Protein AF-A0A1M2V2M2-F1 (afdb_monomer)

Sequence (72 aa):
MSSYCVIGAGVLVVPTEDEILDEYTVIHGPAAERRIWSGRGKVQEMDLRRKHAEYLREMLPKFNRLRRGDGA

Radius of gyration: 16.94 Å; Cα contacts (8 Å, |Δi|>4): 68; chains: 1; bounding box: 28×30×39 Å

Secondary structure (DSSP, 8-state):
--TT-EE-TT-----SS---PPTTEEEETTTTEEEE---TTHHHHHHHHHHHHHIIIIIHHHHS-PPP----

Structure (mmCIF, N/CA/C/O backbone):
data_AF-A0A1M2V2M2-F1
#
_entry.id   AF-A0A1M2V2M2-F1
#
loop_
_atom_site.group_PDB
_atom_site.id
_atom_site.type_symbol
_atom_site.label_atom_id
_atom_site.label_alt_id
_atom_site.label_comp_id
_atom_site.label_asym_id
_atom_site.label_entity_id
_atom_site.label_seq_id
_atom_site.pdbx_PDB_ins_code
_atom_site.Cartn_x
_atom_site.Cartn_y
_atom_site.Cartn_z
_atom_site.occupancy
_atom_site.B_iso_or_equiv
_atom_site.auth_seq_id
_atom_site.auth_comp_id
_atom_site.auth_asym_id
_atom_site.auth_atom_id
_atom_site.pdbx_PDB_model_num
ATOM 1 N N . MET A 1 1 ? -10.924 8.628 6.360 1.00 65.38 1 MET A N 1
ATOM 2 C CA . MET A 1 1 ? -9.514 8.238 6.129 1.00 65.38 1 MET A CA 1
ATOM 3 C C . MET A 1 1 ? -8.698 9.482 5.851 1.00 65.38 1 MET A C 1
ATOM 5 O O . MET A 1 1 ? -9.164 10.319 5.087 1.00 65.38 1 MET A O 1
ATOM 9 N N . SER A 1 2 ? -7.524 9.601 6.460 1.00 81.62 2 SER A N 1
ATOM 10 C CA . SER A 1 2 ? -6.533 10.627 6.120 1.00 81.62 2 SER A CA 1
ATOM 11 C C . SER A 1 2 ? -5.646 10.173 4.941 1.00 81.62 2 SER A C 1
ATOM 13 O O . SER A 1 2 ? -5.903 9.139 4.314 1.00 81.62 2 SER A O 1
ATOM 15 N N . SER A 1 3 ? -4.618 10.949 4.594 1.00 85.25 3 SER A N 1
ATOM 16 C CA . SER A 1 3 ? -3.760 10.700 3.430 1.00 85.25 3 SER A CA 1
ATOM 17 C C . SER A 1 3 ? -2.886 9.442 3.583 1.00 85.25 3 SER A C 1
ATOM 19 O O . SER A 1 3 ? -2.415 9.113 4.670 1.00 85.25 3 SER A O 1
ATOM 21 N N . TYR A 1 4 ? -2.600 8.763 2.464 1.00 87.31 4 TYR A N 1
ATOM 22 C CA . TYR A 1 4 ? -1.659 7.627 2.378 1.00 87.31 4 TYR A CA 1
ATOM 23 C C . TYR A 1 4 ? -2.002 6.402 3.248 1.00 87.31 4 TYR A C 1
ATOM 25 O O . TYR A 1 4 ? -1.127 5.587 3.538 1.00 87.31 4 TYR A O 1
ATOM 33 N N . CYS A 1 5 ? -3.266 6.242 3.643 1.00 92.19 5 CYS A N 1
ATOM 34 C CA . CYS A 1 5 ? -3.726 5.018 4.294 1.00 92.19 5 CYS A CA 1
ATOM 35 C C . CYS A 1 5 ? -3.815 3.853 3.292 1.00 92.19 5 CYS A C 1
ATOM 37 O O . CYS A 1 5 ? -4.188 4.048 2.133 1.00 92.19 5 CYS A O 1
ATOM 39 N N . VAL A 1 6 ? -3.516 2.630 3.740 1.00 90.62 6 VAL A N 1
ATOM 40 C CA . VAL A 1 6 ? -3.589 1.409 2.917 1.00 90.62 6 VAL A CA 1
ATOM 41 C C . VAL A 1 6 ? -4.397 0.335 3.638 1.00 90.62 6 VAL A C 1
ATOM 43 O O . VAL A 1 6 ? -4.103 0.011 4.786 1.00 90.62 6 VAL A O 1
ATOM 46 N N . ILE A 1 7 ? -5.365 -0.266 2.941 1.00 93.31 7 ILE A N 1
ATOM 47 C CA . ILE A 1 7 ? -6.036 -1.503 3.370 1.00 93.31 7 ILE A CA 1
ATOM 48 C C . ILE A 1 7 ? -5.490 -2.647 2.522 1.00 93.31 7 ILE A C 1
ATOM 50 O O . ILE A 1 7 ? -5.526 -2.591 1.291 1.00 93.31 7 ILE A O 1
ATOM 54 N N . GLY A 1 8 ? -4.944 -3.666 3.181 1.00 92.31 8 GLY A N 1
ATOM 55 C CA . GLY A 1 8 ? -4.420 -4.858 2.528 1.00 92.31 8 GLY A CA 1
ATOM 56 C C . GLY A 1 8 ? -5.501 -5.668 1.809 1.00 92.31 8 GLY A C 1
ATOM 57 O O . GLY A 1 8 ? -6.685 -5.615 2.140 1.00 92.31 8 GLY A O 1
ATOM 58 N N . ALA A 1 9 ? -5.083 -6.461 0.823 1.00 93.06 9 ALA A N 1
ATOM 59 C CA . ALA A 1 9 ? -5.987 -7.379 0.138 1.00 93.06 9 ALA A CA 1
ATOM 60 C C . ALA A 1 9 ? -6.550 -8.421 1.121 1.00 93.06 9 ALA A C 1
ATOM 62 O O . ALA A 1 9 ? -5.805 -8.993 1.914 1.00 93.06 9 ALA A O 1
ATOM 63 N N . GLY A 1 10 ? -7.861 -8.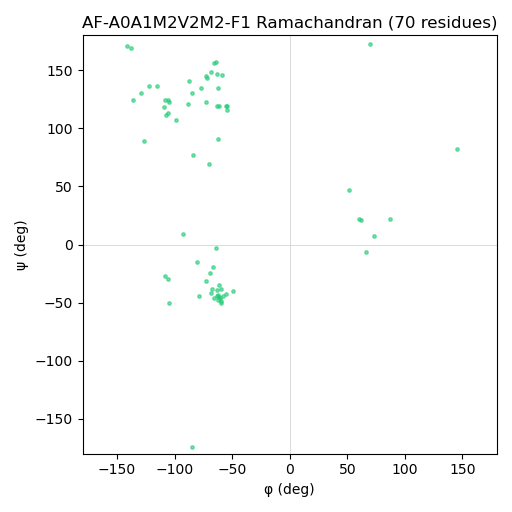667 1.054 1.00 92.44 10 GLY A N 1
ATOM 64 C CA . G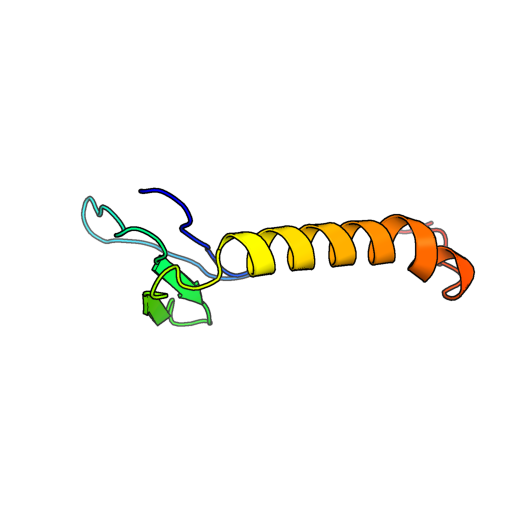LY A 1 10 ? -8.547 -9.633 1.922 1.00 92.44 10 GLY A CA 1
ATOM 65 C C . GLY A 1 10 ? -8.727 -9.186 3.378 1.00 92.44 10 GLY A C 1
ATOM 66 O O . GLY A 1 10 ? -9.167 -9.986 4.197 1.00 92.44 10 GLY A O 1
ATOM 67 N N . VAL A 1 11 ? -8.405 -7.933 3.710 1.00 96.25 11 VAL A N 1
ATOM 68 C CA . VAL A 1 11 ? -8.590 -7.383 5.058 1.00 96.25 11 VAL A CA 1
ATOM 69 C C . VAL A 1 11 ? -10.017 -6.861 5.213 1.00 96.25 11 VAL A C 1
ATOM 71 O O . VAL A 1 11 ? -10.485 -6.073 4.390 1.00 96.25 11 VAL A O 1
ATOM 74 N N . LEU A 1 12 ? -10.686 -7.263 6.294 1.00 93.69 12 LEU A N 1
ATOM 75 C CA . LEU A 1 12 ? -11.997 -6.751 6.686 1.00 93.69 12 LEU A CA 1
ATOM 76 C C . LEU A 1 12 ? -11.841 -5.819 7.894 1.00 93.69 12 LEU A C 1
ATOM 78 O O . LEU A 1 12 ? -11.488 -6.261 8.983 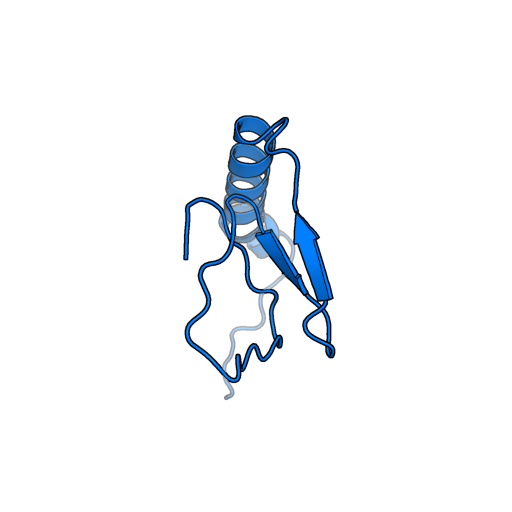1.00 93.69 12 LEU A O 1
ATOM 82 N N . VAL A 1 13 ? -12.109 -4.527 7.695 1.00 91.31 13 VAL A N 1
ATOM 83 C CA . VAL A 1 13 ? -12.066 -3.508 8.754 1.00 91.31 13 VAL A CA 1
ATOM 84 C C . VAL A 1 13 ? -13.495 -3.101 9.088 1.00 91.31 13 VAL A C 1
ATOM 86 O O . VAL A 1 13 ? -14.168 -2.494 8.259 1.00 91.31 13 VAL A O 1
ATOM 89 N N . VAL A 1 14 ? -13.960 -3.457 10.286 1.00 91.00 14 VAL A N 1
ATOM 90 C CA . VAL A 1 14 ? -15.315 -3.153 10.773 1.00 91.00 14 VAL A CA 1
ATOM 91 C C . VAL A 1 14 ? -15.186 -2.456 12.128 1.00 91.00 14 VAL A C 1
ATOM 93 O O . VAL A 1 14 ? -15.113 -3.133 13.154 1.00 91.00 14 VAL A O 1
ATOM 96 N N . PRO A 1 15 ? -15.071 -1.119 12.149 1.00 88.19 15 PRO A N 1
ATOM 97 C CA . PRO A 1 15 ? -15.030 -0.373 13.395 1.00 88.19 15 PRO A CA 1
ATOM 98 C C . PRO A 1 15 ? -16.423 -0.365 14.045 1.00 88.19 15 PRO A C 1
ATOM 100 O O . PRO A 1 15 ? -17.444 -0.329 13.358 1.00 88.19 15 PRO A O 1
ATOM 103 N N . THR A 1 16 ? -16.470 -0.441 15.375 1.00 90.19 16 THR A N 1
ATOM 104 C CA . THR A 1 16 ? -17.724 -0.409 16.152 1.00 90.19 16 THR A CA 1
ATOM 105 C C . THR A 1 16 ? -18.265 1.006 16.353 1.00 90.19 16 THR A C 1
ATOM 107 O O . THR A 1 16 ? -19.423 1.168 16.725 1.00 90.19 16 THR A O 1
ATOM 110 N N . GLU A 1 17 ? -17.431 2.015 16.109 1.00 91.62 17 GLU A N 1
ATOM 111 C CA . GLU A 1 17 ? -17.728 3.443 16.222 1.00 91.62 17 GLU A CA 1
ATOM 112 C C . GLU A 1 17 ? -17.117 4.191 15.028 1.00 91.62 17 GLU A C 1
ATOM 114 O O . GLU A 1 17 ? -16.309 3.629 14.283 1.00 91.62 17 GLU A O 1
ATOM 119 N N . ASP A 1 18 ? -17.482 5.462 14.852 1.00 90.19 18 ASP A N 1
ATOM 120 C CA . ASP A 1 18 ? -16.858 6.309 13.837 1.00 90.19 18 ASP A CA 1
ATOM 121 C C . ASP A 1 18 ? -15.368 6.493 14.141 1.00 90.19 18 ASP A C 1
ATOM 123 O O . ASP A 1 18 ? -14.973 7.036 15.172 1.00 90.19 18 ASP A O 1
ATOM 127 N N . GLU A 1 19 ? -14.529 6.054 13.205 1.00 89.19 19 GLU A N 1
ATOM 128 C CA . GLU A 1 19 ? -13.081 6.075 13.349 1.00 89.19 19 GLU A CA 1
ATOM 129 C C . GLU A 1 19 ? -12.407 6.883 12.232 1.00 89.19 19 GLU A C 1
ATOM 131 O O . GLU A 1 19 ? -12.694 6.727 11.040 1.00 89.19 19 GLU A O 1
ATOM 136 N N . ILE A 1 20 ? -11.423 7.703 12.614 1.00 90.81 20 ILE A N 1
ATOM 137 C CA . ILE A 1 20 ? -10.522 8.389 11.688 1.00 90.81 20 ILE A CA 1
ATOM 138 C C . ILE A 1 20 ? -9.128 7.769 11.802 1.00 90.81 20 ILE A C 1
ATOM 140 O O . ILE A 1 20 ? -8.494 7.839 12.847 1.00 90.81 20 ILE A O 1
ATOM 144 N N . LEU A 1 21 ? -8.639 7.188 10.704 1.00 92.44 21 LEU A N 1
ATOM 145 C CA . LEU A 1 21 ? -7.273 6.666 10.624 1.00 92.44 21 LEU A CA 1
ATOM 146 C C . LEU A 1 21 ? -6.257 7.797 10.445 1.00 92.44 21 LEU A C 1
ATOM 148 O O . LEU A 1 21 ? -6.442 8.652 9.571 1.00 92.44 21 LEU A O 1
ATOM 152 N N . ASP A 1 22 ? -5.166 7.734 11.204 1.00 92.25 22 ASP A N 1
ATOM 153 C CA . ASP A 1 22 ? -4.012 8.627 11.080 1.00 92.25 22 ASP A CA 1
ATOM 154 C C . ASP A 1 22 ? -3.277 8.436 9.749 1.00 92.25 22 ASP A C 1
ATOM 156 O O . ASP A 1 22 ? -3.352 7.368 9.127 1.00 92.25 22 ASP A O 1
ATOM 160 N N . GLU A 1 23 ? -2.555 9.468 9.303 1.00 91.38 23 GLU A N 1
ATOM 161 C CA . GLU A 1 23 ? -1.840 9.409 8.026 1.00 91.38 23 GLU A CA 1
ATOM 162 C C . GLU A 1 23 ? -0.841 8.251 8.015 1.00 91.38 23 GLU A C 1
ATOM 164 O O . GLU A 1 23 ? -0.221 7.925 9.028 1.00 91.38 23 GLU A O 1
ATOM 169 N N . TYR A 1 24 ? -0.664 7.640 6.841 1.00 91.44 24 TYR A N 1
ATOM 170 C CA . TYR A 1 24 ? 0.247 6.505 6.651 1.00 91.44 24 TYR A CA 1
ATOM 171 C C . TYR A 1 24 ? -0.104 5.255 7.482 1.00 91.44 24 TYR A C 1
ATOM 173 O O . TYR A 1 24 ? 0.754 4.386 7.688 1.00 91.44 24 TYR A O 1
ATOM 181 N N . THR A 1 25 ? -1.354 5.129 7.939 1.00 94.50 25 THR A N 1
ATOM 182 C CA . THR A 1 25 ? -1.841 3.902 8.577 1.00 94.50 25 THR A CA 1
ATOM 183 C C . THR A 1 25 ? -2.029 2.795 7.541 1.00 94.50 25 THR A C 1
ATOM 185 O O . THR A 1 25 ? -2.793 2.922 6.583 1.00 94.50 25 THR A O 1
ATOM 188 N N . VAL A 1 26 ? -1.345 1.675 7.756 1.00 93.44 26 VAL A N 1
ATOM 189 C CA . VAL A 1 26 ? -1.486 0.441 6.985 1.00 93.44 26 VAL A CA 1
ATOM 190 C C . VAL A 1 26 ? -2.242 -0.571 7.831 1.00 93.44 26 VAL A C 1
ATOM 192 O O . VAL A 1 26 ? -1.806 -0.886 8.938 1.00 93.44 26 VAL A O 1
ATOM 195 N N . ILE A 1 27 ? -3.346 -1.092 7.302 1.00 95.44 27 ILE A N 1
ATOM 196 C CA . ILE A 1 27 ? -4.114 -2.171 7.921 1.00 95.44 27 ILE A CA 1
ATOM 197 C C . ILE A 1 27 ? -3.910 -3.450 7.110 1.00 95.44 27 ILE A C 1
ATOM 199 O O . ILE A 1 27 ? -4.129 -3.456 5.896 1.00 95.44 27 ILE A O 1
ATOM 203 N N . HIS A 1 28 ? -3.467 -4.524 7.758 1.00 95.06 28 HIS A N 1
ATOM 204 C CA . HIS A 1 28 ? -3.106 -5.776 7.098 1.00 95.06 28 HIS A CA 1
ATOM 205 C C . HIS A 1 28 ? -3.518 -7.013 7.898 1.00 95.06 28 HIS A C 1
ATOM 207 O O . HIS A 1 28 ? -3.930 -6.921 9.049 1.00 95.06 28 HIS A O 1
ATOM 213 N N . GLY A 1 29 ? -3.390 -8.175 7.255 1.00 94.69 29 GLY A N 1
ATOM 214 C CA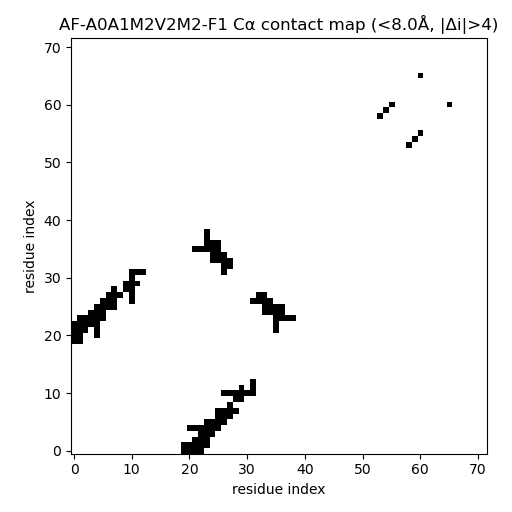 . GLY A 1 29 ? -3.615 -9.472 7.879 1.00 94.69 29 GLY A CA 1
ATOM 215 C C . GLY A 1 29 ? -5.079 -9.773 8.225 1.00 94.69 29 GLY A C 1
ATOM 216 O O . GLY A 1 29 ? -5.966 -8.928 8.084 1.00 94.69 29 GLY A O 1
ATOM 217 N N . PRO A 1 30 ? -5.352 -11.011 8.659 1.00 94.00 30 PRO A N 1
ATOM 218 C CA . PRO A 1 30 ? -6.708 -11.470 8.953 1.00 94.00 30 PRO A CA 1
ATOM 219 C C . PRO A 1 30 ? -7.306 -10.805 10.199 1.00 94.00 30 PRO A C 1
ATOM 221 O O . PRO A 1 30 ? -8.523 -10.719 10.310 1.00 94.00 30 PRO A O 1
ATOM 224 N N . ALA A 1 31 ? -6.468 -10.321 11.120 1.00 93.69 31 ALA A N 1
ATOM 225 C CA . ALA A 1 31 ? -6.902 -9.642 12.338 1.00 93.69 31 ALA A CA 1
ATOM 226 C C . ALA A 1 31 ? -6.995 -8.112 12.185 1.00 93.69 31 ALA A C 1
ATOM 228 O O . ALA A 1 31 ? -7.159 -7.417 13.186 1.00 93.69 31 ALA A O 1
ATOM 229 N N . ALA A 1 32 ? -6.870 -7.584 10.958 1.00 94.56 32 ALA A N 1
ATOM 230 C CA . ALA A 1 32 ? -6.823 -6.147 10.687 1.00 94.56 32 ALA A CA 1
ATOM 231 C C . ALA A 1 32 ? -5.772 -5.419 11.554 1.00 94.56 32 ALA A C 1
ATOM 233 O O . ALA A 1 32 ? -6.041 -4.376 12.157 1.00 94.56 32 ALA A O 1
ATOM 234 N N . GLU A 1 33 ? -4.560 -5.982 11.621 1.00 95.50 33 GLU A N 1
ATOM 235 C CA . GLU A 1 33 ? -3.452 -5.382 12.359 1.00 95.50 33 GLU A CA 1
ATOM 236 C C . GLU A 1 33 ? -3.079 -4.032 11.754 1.00 95.50 33 GLU A C 1
ATOM 238 O O . GLU A 1 33 ? -3.146 -3.836 10.539 1.00 95.50 33 GLU A O 1
ATOM 243 N N . ARG A 1 34 ? -2.644 -3.102 12.605 1.00 94.56 34 ARG A N 1
ATOM 244 C CA . ARG A 1 34 ? -2.357 -1.727 12.205 1.00 94.56 34 ARG A CA 1
ATOM 245 C C . ARG A 1 34 ? -0.892 -1.412 12.372 1.00 94.56 34 ARG A C 1
ATOM 247 O O . ARG A 1 34 ? -0.286 -1.696 13.404 1.00 94.56 34 ARG A O 1
ATOM 254 N N . ARG A 1 35 ? -0.341 -0.743 11.371 1.00 94.94 35 ARG A N 1
ATOM 255 C CA . ARG A 1 35 ? 1.018 -0.230 11.399 1.00 94.94 35 ARG A CA 1
ATOM 256 C C . ARG A 1 35 ? 1.033 1.182 10.856 1.00 94.94 35 ARG A C 1
ATOM 258 O O . ARG A 1 35 ? 0.636 1.410 9.720 1.00 94.94 35 ARG A O 1
ATOM 265 N N . ILE A 1 36 ? 1.555 2.112 11.644 1.00 93.69 36 ILE A N 1
ATOM 266 C CA . ILE A 1 36 ? 1.791 3.478 11.182 1.00 93.69 36 ILE A CA 1
ATOM 267 C C . ILE A 1 36 ? 3.185 3.525 10.572 1.00 93.69 36 ILE A C 1
ATOM 269 O O . ILE A 1 36 ? 4.188 3.205 11.219 1.00 93.69 36 ILE A O 1
ATOM 273 N N . TRP A 1 37 ? 3.256 3.891 9.299 1.00 88.81 37 TRP A N 1
ATOM 274 C CA . TRP A 1 37 ? 4.527 4.141 8.645 1.00 88.81 37 TRP A CA 1
ATOM 275 C C . TRP A 1 37 ? 4.949 5.598 8.841 1.00 88.81 37 TRP A C 1
ATOM 277 O O . TRP A 1 37 ? 4.153 6.516 8.742 1.00 88.81 37 TRP A O 1
ATOM 287 N N . SER A 1 38 ? 6.241 5.837 9.065 1.00 88.19 38 SER A N 1
ATOM 288 C CA . SER A 1 38 ? 6.785 7.187 9.293 1.00 88.19 38 SER A CA 1
ATOM 289 C C . SER A 1 38 ? 6.669 8.167 8.108 1.00 88.19 38 SER A C 1
ATOM 291 O O . SER A 1 38 ? 7.182 9.277 8.201 1.00 88.19 38 SER A O 1
ATOM 293 N N . GLY A 1 39 ? 6.157 7.740 6.946 1.00 86.25 39 GLY A N 1
ATOM 294 C CA . GLY A 1 39 ? 6.160 8.514 5.694 1.00 86.25 39 GLY A CA 1
ATOM 295 C C . GLY A 1 39 ? 7.552 8.770 5.089 1.00 86.25 39 GLY A C 1
ATOM 296 O O . GLY A 1 39 ? 7.671 9.292 3.975 1.00 86.25 39 GLY A O 1
ATOM 297 N N . ARG A 1 40 ? 8.632 8.391 5.791 1.00 90.88 40 ARG A N 1
ATOM 298 C CA . ARG A 1 40 ? 10.002 8.489 5.283 1.00 90.88 40 ARG A CA 1
ATOM 299 C C . ARG A 1 40 ? 10.157 7.636 4.038 1.00 90.88 40 ARG A C 1
ATOM 301 O O . ARG A 1 40 ? 10.028 6.417 4.082 1.00 90.88 40 ARG A O 1
ATOM 308 N N . GLY A 1 41 ? 10.495 8.317 2.957 1.00 89.81 41 GLY A N 1
ATOM 309 C CA . GLY A 1 41 ? 10.698 7.725 1.652 1.00 89.81 41 GLY A CA 1
ATOM 310 C C . GLY A 1 41 ? 9.439 7.583 0.797 1.00 89.81 41 GLY A C 1
ATOM 311 O O . GLY A 1 41 ? 9.431 6.792 -0.141 1.00 89.81 41 GLY A O 1
ATOM 312 N N . LYS A 1 42 ? 8.387 8.373 1.075 1.00 88.50 42 LYS A N 1
ATOM 313 C CA . LYS A 1 42 ? 7.133 8.379 0.296 1.00 88.50 42 LYS A CA 1
ATOM 314 C C . LYS A 1 42 ? 7.318 8.488 -1.217 1.00 88.50 42 LYS A C 1
ATOM 316 O O . LYS A 1 42 ? 6.632 7.805 -1.965 1.00 88.50 42 LYS A O 1
ATOM 321 N N . VAL A 1 43 ? 8.265 9.312 -1.670 1.00 92.06 43 VAL A N 1
ATOM 322 C CA . VAL A 1 43 ? 8.539 9.477 -3.105 1.00 92.06 43 VAL A CA 1
ATOM 323 C C . VAL A 1 43 ? 9.142 8.195 -3.677 1.00 92.06 43 VAL A C 1
ATOM 325 O O . VAL A 1 43 ? 8.715 7.743 -4.731 1.00 92.06 43 VAL A O 1
ATOM 328 N N . GLN A 1 44 ? 10.065 7.558 -2.947 1.00 92.75 44 GLN A N 1
ATOM 329 C CA . GLN A 1 44 ? 10.662 6.296 -3.382 1.00 92.75 44 GLN A CA 1
ATOM 330 C C . GLN A 1 44 ? 9.648 5.146 -3.387 1.00 92.75 44 GLN A C 1
ATOM 332 O O . GLN A 1 44 ? 9.686 4.328 -4.301 1.00 92.75 44 GLN A O 1
ATOM 337 N N . GLU A 1 45 ? 8.738 5.079 -2.409 1.00 88.75 45 GLU A N 1
ATOM 338 C CA . GLU A 1 45 ? 7.653 4.085 -2.395 1.00 88.75 45 GLU A CA 1
ATOM 339 C C . GLU A 1 45 ? 6.731 4.265 -3.606 1.00 88.75 45 GLU A C 1
ATOM 341 O O . GLU A 1 45 ? 6.496 3.306 -4.342 1.00 88.75 45 GLU A O 1
ATOM 346 N N . MET A 1 46 ? 6.305 5.502 -3.878 1.00 88.75 46 MET A N 1
ATOM 347 C CA . MET A 1 46 ? 5.443 5.822 -5.014 1.00 88.75 46 MET A CA 1
ATOM 348 C C . MET A 1 46 ? 6.118 5.486 -6.353 1.00 88.75 46 MET A C 1
ATOM 350 O O . MET A 1 46 ? 5.504 4.854 -7.218 1.00 88.75 46 MET A O 1
ATOM 354 N N . ASP A 1 47 ? 7.394 5.846 -6.511 1.00 94.69 47 ASP A N 1
ATOM 355 C CA . ASP A 1 47 ? 8.179 5.517 -7.702 1.00 94.69 47 ASP A CA 1
ATOM 356 C C . ASP A 1 47 ? 8.357 4.001 -7.863 1.00 94.69 47 ASP A C 1
ATOM 358 O O . ASP A 1 47 ? 8.280 3.479 -8.979 1.00 94.69 47 ASP A O 1
ATOM 362 N N . LEU A 1 48 ? 8.561 3.270 -6.762 1.00 93.25 48 LEU A N 1
ATOM 363 C CA . LEU A 1 48 ? 8.673 1.813 -6.776 1.00 93.25 48 LEU A CA 1
ATOM 364 C C . LEU A 1 48 ? 7.353 1.154 -7.194 1.00 93.25 48 LEU A C 1
ATOM 366 O O . LEU A 1 48 ? 7.363 0.287 -8.071 1.00 93.25 48 LEU A O 1
ATOM 370 N N . ARG A 1 49 ? 6.212 1.592 -6.639 1.00 89.69 49 ARG A N 1
ATOM 371 C CA . ARG A 1 49 ? 4.880 1.107 -7.050 1.00 89.69 49 ARG A CA 1
ATOM 372 C C . ARG A 1 49 ? 4.635 1.345 -8.534 1.00 89.69 49 ARG A C 1
ATOM 374 O O . ARG A 1 49 ? 4.157 0.445 -9.224 1.00 89.69 49 ARG A O 1
ATOM 381 N N . ARG A 1 50 ? 4.977 2.537 -9.032 1.00 93.94 50 ARG A N 1
ATOM 382 C CA . ARG A 1 50 ? 4.839 2.884 -10.449 1.00 93.94 50 ARG A CA 1
ATOM 383 C C . ARG A 1 50 ? 5.664 1.948 -11.332 1.00 93.94 50 ARG A C 1
ATOM 385 O O . ARG A 1 50 ? 5.112 1.348 -12.251 1.00 93.94 50 ARG A O 1
ATOM 392 N N . LYS A 1 51 ? 6.948 1.759 -11.013 1.00 96.75 51 LYS A N 1
ATOM 393 C CA . LYS A 1 51 ? 7.836 0.843 -11.750 1.00 96.75 51 LYS A CA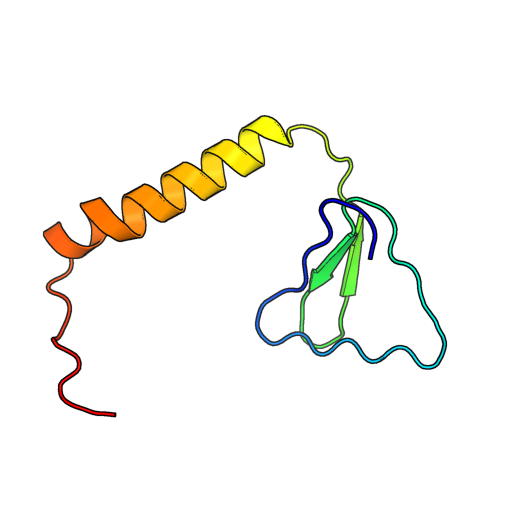 1
ATOM 394 C C . LYS A 1 51 ? 7.334 -0.601 -11.722 1.00 96.75 51 LYS A C 1
ATOM 396 O O . LYS A 1 51 ? 7.424 -1.294 -12.731 1.00 96.75 51 LYS A O 1
ATOM 401 N N . HIS A 1 52 ? 6.775 -1.061 -10.600 1.00 94.81 52 HIS A N 1
ATOM 402 C CA . HIS A 1 52 ? 6.153 -2.385 -10.520 1.00 94.81 52 HIS A CA 1
ATOM 403 C C . HIS A 1 52 ? 4.938 -2.510 -11.446 1.00 94.81 52 HIS A C 1
ATOM 405 O O . HIS A 1 52 ? 4.822 -3.509 -12.154 1.00 94.81 52 HIS A O 1
ATOM 411 N N . ALA A 1 53 ? 4.058 -1.507 -11.490 1.00 93.75 53 ALA A N 1
ATOM 412 C CA . ALA A 1 53 ? 2.913 -1.514 -12.399 1.00 93.75 53 ALA A CA 1
ATOM 413 C C . ALA A 1 53 ? 3.352 -1.525 -13.875 1.00 93.75 53 ALA A C 1
ATOM 415 O O . ALA A 1 53 ? 2.827 -2.304 -14.672 1.00 93.75 53 ALA A O 1
ATOM 416 N N . GLU A 1 54 ? 4.355 -0.717 -14.228 1.00 95.81 54 GLU A N 1
ATOM 417 C CA . GLU A 1 54 ? 4.960 -0.695 -15.566 1.00 95.81 54 GLU A CA 1
ATOM 418 C C . GLU A 1 54 ? 5.567 -2.061 -15.925 1.00 95.81 54 GLU A C 1
ATOM 420 O O . GLU A 1 54 ? 5.284 -2.598 -16.996 1.00 95.81 54 GLU A O 1
ATOM 425 N N . TYR A 1 55 ? 6.316 -2.688 -15.010 1.00 94.25 55 TYR A N 1
ATOM 426 C CA . TYR A 1 55 ? 6.881 -4.024 -15.213 1.00 94.25 55 TYR A CA 1
ATOM 427 C C . TYR A 1 55 ? 5.800 -5.086 -15.458 1.00 94.25 55 TYR A C 1
ATOM 429 O O . TYR A 1 55 ? 5.896 -5.859 -16.416 1.00 94.25 55 TYR A O 1
ATOM 437 N N . LEU A 1 56 ? 4.756 -5.117 -14.623 1.00 90.94 56 LEU A N 1
ATOM 438 C CA . LEU A 1 56 ? 3.650 -6.066 -14.765 1.00 90.94 56 LEU A CA 1
ATOM 439 C C . LEU A 1 56 ? 2.903 -5.884 -16.093 1.00 90.94 56 LEU A C 1
ATOM 441 O O . LEU A 1 56 ? 2.471 -6.871 -16.684 1.00 90.94 56 LEU A O 1
ATOM 445 N N . ARG A 1 57 ? 2.778 -4.644 -16.579 1.00 90.00 57 ARG A N 1
ATOM 446 C CA . ARG A 1 57 ? 2.089 -4.324 -17.835 1.00 90.00 57 ARG A CA 1
ATOM 447 C C . ARG A 1 57 ? 2.935 -4.606 -19.075 1.00 90.00 57 ARG A C 1
ATOM 449 O O . ARG A 1 57 ? 2.421 -5.127 -20.058 1.00 90.00 57 ARG A O 1
ATOM 456 N N . GLU A 1 58 ? 4.206 -4.219 -19.064 1.00 93.31 58 GLU A N 1
ATOM 457 C CA . GLU A 1 58 ? 5.016 -4.123 -20.287 1.00 93.31 58 GLU A CA 1
ATOM 458 C C . GLU A 1 58 ? 6.082 -5.207 -20.409 1.00 93.31 58 GLU A C 1
ATOM 460 O O . GLU A 1 58 ? 6.498 -5.540 -21.521 1.00 93.31 58 GLU A O 1
ATOM 465 N N . MET A 1 59 ? 6.556 -5.742 -19.284 1.00 91.94 59 MET A N 1
ATOM 466 C CA . MET A 1 59 ? 7.655 -6.705 -19.262 1.00 91.94 59 MET A CA 1
ATOM 467 C C . MET A 1 59 ? 7.155 -8.118 -19.009 1.00 91.94 59 MET A C 1
ATOM 469 O O . MET A 1 59 ? 7.473 -9.010 -19.793 1.00 91.94 59 MET A O 1
ATOM 473 N N . LEU A 1 60 ? 6.337 -8.330 -17.974 1.00 87.31 60 LEU A N 1
ATOM 474 C CA . LEU A 1 60 ? 5.870 -9.669 -17.609 1.00 87.31 60 LEU A CA 1
ATOM 475 C C . LEU A 1 60 ? 5.175 -10.415 -18.772 1.0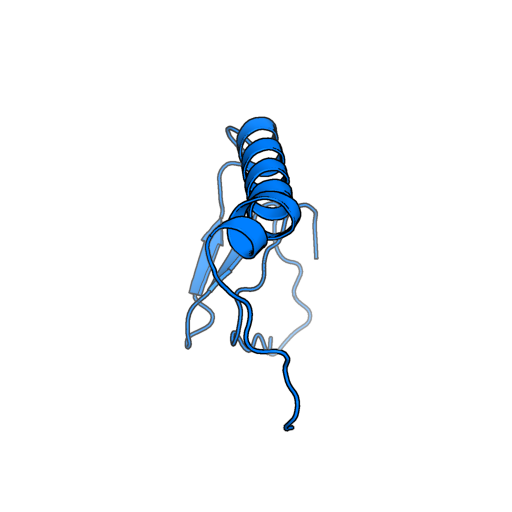0 87.31 60 LEU A C 1
ATOM 477 O O . LEU A 1 60 ? 5.521 -11.579 -18.981 1.00 87.31 60 LEU A O 1
ATOM 481 N N . PRO A 1 61 ? 4.305 -9.794 -19.600 1.00 88.94 61 PRO A N 1
ATOM 482 C CA . PRO A 1 61 ? 3.650 -10.493 -20.714 1.00 88.94 61 PRO A CA 1
ATOM 483 C C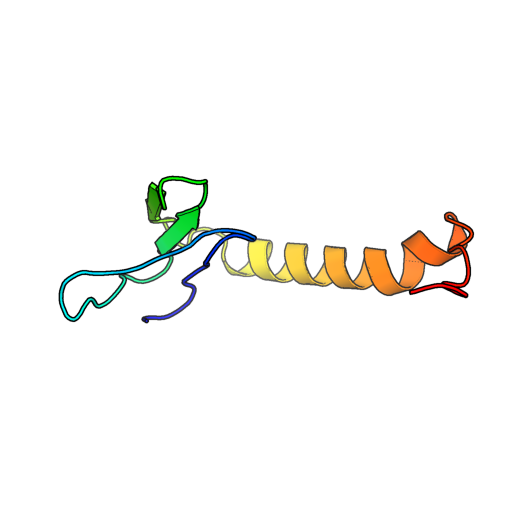 . PRO A 1 61 ? 4.596 -10.939 -21.839 1.00 88.94 61 PRO A C 1
ATOM 485 O O . PRO A 1 61 ? 4.238 -11.808 -22.629 1.00 88.94 61 PRO A O 1
ATOM 488 N N . LYS A 1 62 ? 5.802 -10.360 -21.938 1.00 89.19 62 LYS A N 1
ATOM 489 C CA . LYS A 1 62 ? 6.802 -10.762 -22.945 1.00 89.19 62 LYS A CA 1
ATOM 490 C C . LYS A 1 62 ? 7.431 -12.116 -22.617 1.00 89.19 62 LYS A C 1
ATOM 492 O O . LYS A 1 62 ? 7.808 -12.850 -23.524 1.00 89.19 62 LYS A O 1
ATOM 497 N N . PHE A 1 63 ? 7.555 -12.431 -21.328 1.00 86.75 63 PHE A N 1
ATOM 498 C CA . PHE A 1 63 ? 8.225 -13.642 -20.840 1.00 86.75 63 PHE A CA 1
ATOM 499 C C . PHE A 1 63 ? 7.242 -14.689 -20.328 1.00 86.75 63 PHE A C 1
ATOM 501 O O . PHE A 1 63 ? 7.505 -15.885 -20.413 1.00 86.75 63 PHE A O 1
ATOM 508 N N . ASN A 1 64 ? 6.097 -14.246 -19.821 1.00 80.62 64 ASN A N 1
ATOM 509 C CA . ASN A 1 64 ? 5.025 -15.116 -19.394 1.00 80.62 64 ASN A CA 1
ATOM 510 C C . ASN A 1 64 ? 3.996 -15.152 -20.524 1.00 80.62 64 ASN A C 1
ATOM 512 O O . ASN A 1 64 ? 3.304 -14.160 -20.753 1.00 80.62 64 ASN A O 1
ATOM 516 N N . ARG A 1 65 ? 3.916 -16.272 -21.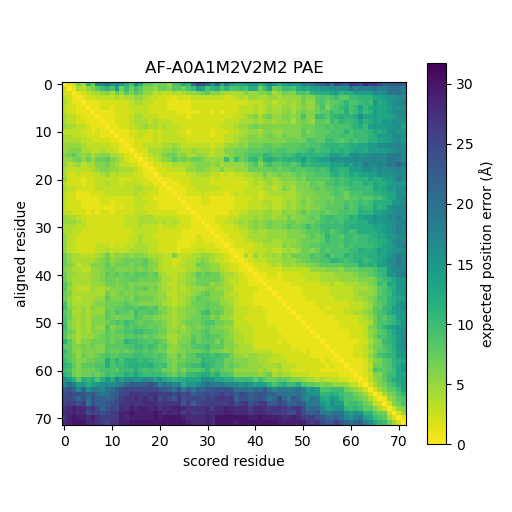262 1.00 70.88 65 ARG A N 1
ATOM 517 C CA . ARG A 1 65 ? 2.822 -16.502 -22.218 1.00 70.88 65 ARG A CA 1
ATOM 518 C C . ARG A 1 65 ? 1.532 -16.528 -21.412 1.00 70.88 65 ARG A C 1
ATOM 520 O O . ARG A 1 65 ? 1.145 -17.576 -20.899 1.00 70.88 65 ARG A O 1
ATOM 527 N N . LEU A 1 66 ? 0.911 -15.360 -21.267 1.00 61.72 66 LEU A N 1
ATOM 528 C CA . LEU A 1 66 ? -0.355 -15.211 -20.578 1.00 61.72 66 LEU A CA 1
ATOM 529 C C . LEU A 1 66 ? -1.317 -16.192 -21.248 1.00 61.72 66 LEU A C 1
ATOM 531 O O . LEU A 1 66 ? -1.577 -16.084 -22.451 1.00 61.72 66 LEU A O 1
ATOM 535 N N . ARG A 1 67 ? -1.797 -17.190 -20.500 1.00 64.38 67 ARG A N 1
ATOM 536 C CA . ARG A 1 67 ? -2.933 -17.989 -20.957 1.00 64.38 67 ARG A CA 1
ATOM 537 C C . ARG A 1 67 ? -4.026 -16.972 -21.270 1.00 64.38 67 ARG A C 1
ATOM 539 O O . ARG A 1 67 ? -4.397 -16.203 -20.384 1.00 64.38 67 ARG A O 1
ATOM 546 N N . ARG A 1 68 ? -4.484 -16.909 -22.525 1.00 64.38 68 ARG A N 1
ATOM 547 C CA . ARG A 1 68 ? -5.721 -16.186 -22.830 1.00 64.38 68 ARG A CA 1
ATOM 548 C C . ARG A 1 68 ? -6.772 -16.800 -21.916 1.00 64.38 68 ARG A C 1
ATOM 550 O O . ARG A 1 68 ? -6.927 -18.020 -21.913 1.00 64.38 68 ARG A O 1
ATOM 557 N N . GLY A 1 69 ? -7.357 -15.979 -21.053 1.00 63.94 69 GLY A N 1
ATOM 558 C CA . GLY A 1 69 ? -8.407 -16.397 -20.137 1.00 63.94 69 GLY A CA 1
ATOM 559 C C . GLY A 1 69 ? -9.678 -16.687 -20.922 1.00 63.94 69 GLY A C 1
ATOM 560 O O . GLY A 1 69 ? -10.631 -15.929 -20.832 1.00 63.94 69 GLY A O 1
ATOM 561 N N . ASP A 1 70 ? -9.678 -17.760 -21.706 1.00 55.12 70 ASP A N 1
ATOM 562 C CA . ASP A 1 70 ? -10.891 -18.373 -22.226 1.00 55.12 70 ASP A CA 1
ATOM 563 C C . ASP A 1 70 ? -11.408 -19.306 -21.120 1.00 55.12 70 ASP A C 1
ATOM 565 O O . ASP A 1 70 ? -11.158 -20.511 -21.138 1.00 55.12 70 ASP A O 1
ATOM 569 N N . GLY A 1 71 ? -12.039 -18.736 -20.088 1.00 55.00 71 GLY A N 1
ATOM 570 C CA . GLY A 1 71 ? -12.734 -19.516 -19.058 1.00 55.00 71 GLY A CA 1
ATOM 571 C C . GLY A 1 71 ? -12.676 -18.944 -17.643 1.00 55.00 71 GLY A C 1
ATOM 572 O O . GLY A 1 71 ? -11.861 -19.402 -16.843 1.00 55.00 71 GLY A O 1
ATOM 573 N N . ALA A 1 72 ? -13.558 -17.982 -17.356 1.00 39.09 72 ALA A N 1
ATOM 574 C CA . ALA A 1 72 ? -14.415 -17.885 -16.162 1.00 39.09 72 ALA A CA 1
ATOM 575 C C . ALA A 1 72 ? -15.223 -16.581 -16.228 1.00 39.09 72 ALA A C 1
ATOM 577 O O . ALA A 1 72 ? -14.586 -15.509 -16.339 1.00 39.09 72 ALA A O 1
#

Mean predicted aligned error: 7.8 Å

Nearest PDB structures (foldseek):
  8j9i-assembly1_G1  TM=4.923E-01  e=9.130E+00  Euglena gracilis

Organism: Trametes pubescens (NCBI:txid154538)

Foldseek 3Di:
DDEQEEEDPPEDDDD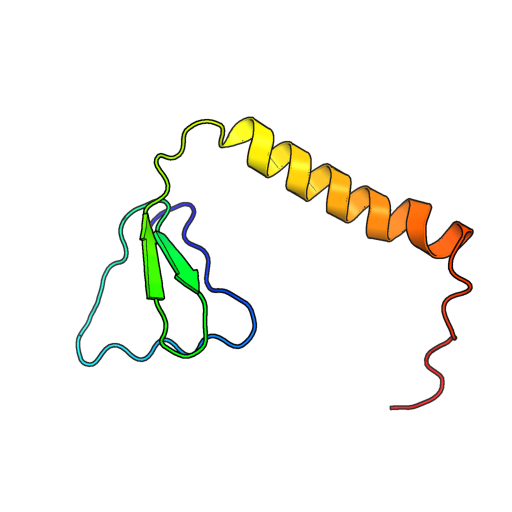PDDDDDDYQWYFDDPVRDIDRDPCVCVVVVVVVVVVVVCCVPPPCVVPDVPDPCPDD

Solvent-accessible surface area (backbone atoms only — not comparable to full-atom values): 4583 Å² total; per-residue (Å²): 114,49,62,76,54,43,78,39,89,90,41,70,86,80,74,96,60,96,76,77,51,59,59,28,30,34,33,32,60,90,81,43,45,76,45,76,48,88,62,80,58,53,68,59,53,53,51,49,53,50,52,50,52,49,38,60,68,70,47,44,58,78,76,42,82,70,75,78,81,86,80,132

pLDDT: mean 87.54, std 11.28, range [39.09, 96.75]